Protein AF-X0Y8X6-F1 (afdb_monomer_lite)

InterPro domains:
  IPR017850 Alkaline-phosphatase-like, core domain superfamily [G3DSA:3.40.720.10] (1-86)
  IPR017850 Alkaline-phosphatase-like, core domain superfamily [SSF53649] (3-63)
  IPR032506 N-sulphoglucosamine sulphohydrolase, C-terminal [PF16347] (5-57)

Foldseek 3Di:
DKFWDDDPFKIWIDDPPDDIFIDGCVVCVPRPDGCRPPPVCPVVVVVRVVVRVVVCVVVVVPDDPVNVVVVVVVVVVVVVVVVVVVVD

Structure (mmCIF, N/CA/C/O backbone):
data_AF-X0Y8X6-F1
#
_entry.id   AF-X0Y8X6-F1
#
loop_
_atom_site.group_PDB
_atom_site.id
_atom_site.type_symbol
_atom_site.label_atom_id
_atom_site.label_alt_id
_atom_site.label_comp_id
_atom_site.label_asym_id
_atom_site.label_entity_id
_atom_site.label_seq_id
_atom_site.pdbx_PDB_ins_code
_atom_site.Cartn_x
_atom_site.Cartn_y
_atom_site.Cartn_z
_atom_site.occupancy
_atom_site.B_iso_or_equiv
_atom_site.auth_seq_id
_atom_site.auth_comp_id
_atom_site.auth_asym_id
_atom_site.auth_atom_id
_atom_site.pdbx_PDB_model_num
ATOM 1 N N . ILE A 1 1 ? 4.633 1.865 -11.056 1.00 89.75 1 ILE A N 1
ATOM 2 C CA . ILE A 1 1 ? 3.684 0.739 -11.105 1.00 89.75 1 ILE A CA 1
ATOM 3 C C . ILE A 1 1 ? 2.983 0.758 -9.776 1.00 89.75 1 ILE A C 1
ATOM 5 O O . ILE A 1 1 ? 3.687 0.791 -8.775 1.00 89.75 1 ILE A O 1
ATOM 9 N N . GLY A 1 2 ? 1.659 0.839 -9.803 1.00 94.06 2 GLY A N 1
ATOM 10 C CA . GLY A 1 2 ? 0.846 0.726 -8.602 1.00 94.06 2 GLY A CA 1
ATOM 11 C C . GLY A 1 2 ? 0.523 -0.738 -8.338 1.00 94.06 2 GLY A C 1
ATOM 12 O O . GLY A 1 2 ? 0.385 -1.519 -9.284 1.00 94.06 2 GLY A O 1
ATOM 13 N N . ARG A 1 3 ? 0.431 -1.106 -7.068 1.00 97.00 3 ARG A N 1
ATOM 14 C CA . ARG A 1 3 ? -0.057 -2.408 -6.611 1.00 97.00 3 ARG A CA 1
ATOM 15 C C . ARG A 1 3 ? -1.011 -2.177 -5.467 1.00 97.00 3 ARG A C 1
ATOM 17 O O . ARG A 1 3 ? -0.849 -1.220 -4.727 1.00 97.00 3 ARG A O 1
ATOM 24 N N . MET A 1 4 ? -1.992 -3.047 -5.324 1.00 97.75 4 MET A N 1
ATOM 25 C CA . MET A 1 4 ? -3.051 -2.830 -4.358 1.00 97.75 4 MET A CA 1
ATOM 26 C C . MET A 1 4 ? -3.472 -4.142 -3.725 1.00 97.75 4 MET A C 1
ATOM 28 O O . MET A 1 4 ? -3.528 -5.174 -4.396 1.00 97.75 4 MET A O 1
ATOM 32 N N . ILE A 1 5 ? -3.795 -4.068 -2.440 1.00 98.31 5 ILE A N 1
ATOM 33 C CA . ILE A 1 5 ? -4.477 -5.123 -1.702 1.00 98.31 5 ILE A CA 1
ATOM 34 C C . ILE A 1 5 ? -5.717 -4.517 -1.040 1.00 98.31 5 ILE A C 1
ATOM 36 O O . ILE A 1 5 ? -5.681 -3.392 -0.536 1.00 98.31 5 ILE A O 1
ATOM 40 N N . ILE A 1 6 ? -6.824 -5.255 -1.079 1.00 98.25 6 ILE A N 1
ATOM 41 C CA . ILE A 1 6 ? -8.108 -4.839 -0.514 1.00 98.25 6 ILE A CA 1
ATOM 42 C C . ILE A 1 6 ? -8.575 -5.926 0.455 1.00 98.25 6 ILE A C 1
ATOM 44 O O . ILE A 1 6 ? -8.505 -7.116 0.139 1.00 98.25 6 ILE A O 1
ATOM 48 N N . THR A 1 7 ? -9.033 -5.516 1.633 1.00 97.81 7 THR A N 1
ATOM 49 C CA . THR A 1 7 ? -9.720 -6.363 2.616 1.00 97.81 7 THR A CA 1
ATOM 50 C C . THR A 1 7 ? -11.193 -5.960 2.715 1.00 97.81 7 THR A C 1
ATOM 52 O O . THR A 1 7 ? -11.670 -5.126 1.953 1.00 97.81 7 THR A O 1
ATOM 55 N N . ASP A 1 8 ? -11.942 -6.536 3.657 1.00 97.50 8 ASP A N 1
ATOM 56 C CA . ASP A 1 8 ? -13.333 -6.138 3.906 1.00 97.50 8 ASP A CA 1
ATOM 57 C C . ASP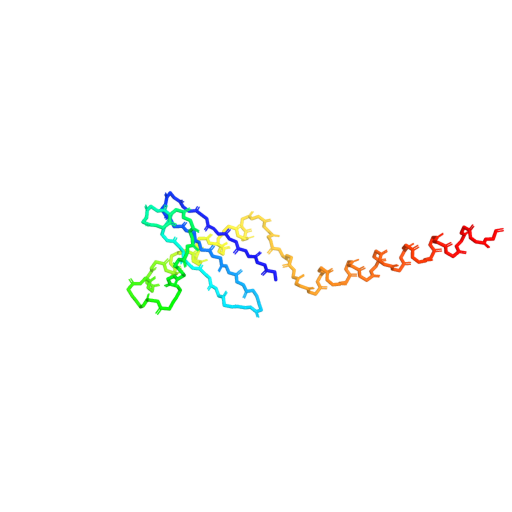 A 1 8 ? -13.470 -4.682 4.387 1.00 97.50 8 ASP A C 1
ATOM 59 O O . ASP A 1 8 ? -14.552 -4.103 4.297 1.00 97.50 8 ASP A O 1
ATOM 63 N N . ARG A 1 9 ? -12.396 -4.111 4.945 1.00 98.25 9 ARG A N 1
ATOM 64 C CA . ARG A 1 9 ? -12.405 -2.775 5.545 1.00 98.25 9 ARG A CA 1
ATOM 65 C C . ARG A 1 9 ? -11.370 -1.829 4.960 1.00 98.25 9 ARG A C 1
ATOM 67 O O . ARG A 1 9 ? -11.637 -0.640 4.916 1.00 98.25 9 ARG A O 1
ATOM 74 N N . TYR A 1 10 ? -10.210 -2.307 4.532 1.00 98.75 10 TYR A N 1
ATOM 75 C CA . TYR A 1 10 ? -9.103 -1.427 4.169 1.00 98.75 10 TYR A CA 1
ATOM 76 C C . TYR A 1 10 ? -8.636 -1.652 2.740 1.00 98.75 10 TYR A C 1
ATOM 78 O O . TYR A 1 10 ? -8.558 -2.784 2.259 1.00 98.75 10 TYR A O 1
ATOM 86 N N . LYS A 1 11 ? -8.253 -0.558 2.089 1.00 98.75 11 LYS A N 1
ATOM 87 C CA . LYS A 1 11 ? -7.560 -0.551 0.803 1.00 98.75 11 LYS A CA 1
ATOM 88 C C . LYS A 1 11 ? -6.183 0.057 1.002 1.00 98.75 11 LYS A C 1
ATOM 90 O O . LYS A 1 11 ? -6.080 1.183 1.475 1.00 98.75 11 LYS A O 1
ATOM 95 N N . TYR A 1 12 ? -5.146 -0.687 0.633 1.00 98.75 12 TYR A N 1
ATOM 96 C CA . TYR A 1 12 ? -3.768 -0.199 0.614 1.00 98.75 12 TYR A CA 1
ATOM 97 C C . TYR A 1 12 ? -3.243 -0.210 -0.818 1.00 98.75 12 TYR A C 1
ATOM 99 O O . TYR A 1 12 ? -3.357 -1.226 -1.516 1.00 98.75 12 TYR A O 1
ATOM 107 N N . ILE A 1 13 ? -2.664 0.912 -1.237 1.00 98.50 13 ILE A N 1
ATOM 108 C CA . ILE A 1 13 ? -2.067 1.109 -2.554 1.00 98.50 13 ILE A CA 1
ATOM 109 C C . ILE A 1 13 ? -0.586 1.430 -2.363 1.00 98.50 13 ILE A C 1
ATOM 111 O O . ILE A 1 13 ? -0.224 2.438 -1.766 1.00 98.50 13 ILE A O 1
ATOM 115 N N . PHE A 1 14 ? 0.265 0.568 -2.906 1.00 97.69 14 PHE A N 1
ATOM 116 C CA . PHE A 1 14 ? 1.694 0.803 -3.036 1.00 97.69 14 PHE A CA 1
ATOM 117 C C . PHE A 1 14 ? 1.991 1.525 -4.353 1.00 97.69 14 PHE A C 1
ATOM 119 O O . PHE A 1 14 ? 1.614 1.034 -5.429 1.00 97.69 14 PHE A O 1
ATOM 126 N N . ASN A 1 15 ? 2.750 2.616 -4.289 1.00 95.12 15 ASN A N 1
ATOM 127 C CA . ASN A 1 15 ? 3.140 3.430 -5.431 1.00 95.12 15 ASN A CA 1
ATOM 128 C C . ASN A 1 15 ? 4.671 3.495 -5.593 1.00 95.12 15 ASN A C 1
ATOM 130 O O . ASN A 1 15 ? 5.394 4.194 -4.906 1.00 95.12 15 ASN A O 1
ATOM 134 N N . ASP A 1 16 ? 5.195 2.855 -6.640 1.00 89.38 16 ASP A N 1
ATOM 135 C CA . ASP A 1 16 ? 6.644 2.816 -6.954 1.00 89.38 16 ASP A CA 1
ATOM 136 C C . ASP A 1 16 ? 7.322 4.191 -7.213 1.00 89.38 16 ASP A C 1
ATOM 138 O O . ASP A 1 16 ? 8.546 4.276 -7.308 1.00 89.38 16 ASP A O 1
ATOM 142 N N . LYS A 1 17 ? 6.561 5.270 -7.431 1.00 90.94 17 LYS A N 1
ATOM 143 C CA . LYS A 1 17 ? 7.108 6.614 -7.735 1.00 90.94 17 LYS A CA 1
ATOM 144 C C . LYS A 1 17 ? 6.406 7.755 -7.017 1.00 90.94 17 LYS A C 1
ATOM 146 O O . LYS A 1 17 ? 6.771 8.902 -7.253 1.00 90.94 17 LYS A O 1
ATOM 151 N N . ASP A 1 18 ? 5.410 7.431 -6.220 1.00 94.62 18 ASP A N 1
ATOM 152 C CA . ASP A 1 18 ? 4.59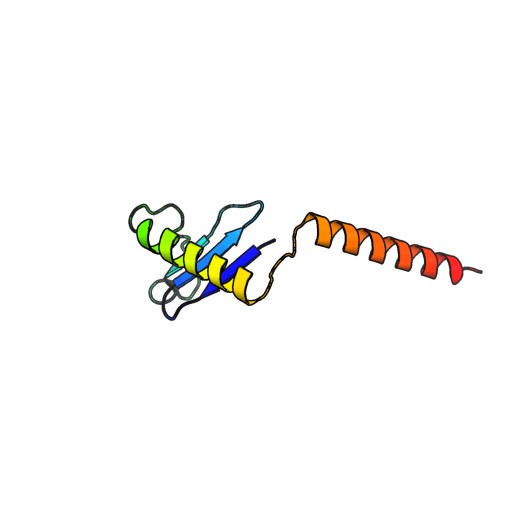0 8.408 -5.535 1.00 94.62 18 ASP A CA 1
ATOM 153 C C . ASP A 1 18 ? 4.333 7.892 -4.128 1.00 94.62 18 ASP A C 1
ATOM 155 O O . ASP A 1 18 ? 4.814 6.821 -3.756 1.00 94.62 18 ASP A O 1
ATOM 159 N N . LYS A 1 19 ? 3.600 8.662 -3.347 1.00 95.88 19 LYS A N 1
ATOM 160 C CA . LYS A 1 19 ? 3.208 8.267 -2.015 1.00 95.88 19 LYS A CA 1
ATOM 161 C C . LYS A 1 19 ? 2.272 7.066 -2.056 1.00 95.88 19 LYS A C 1
ATOM 163 O O . LYS A 1 19 ? 1.380 6.991 -2.897 1.00 95.88 19 LYS A O 1
ATOM 168 N N . ASP A 1 20 ? 2.468 6.153 -1.120 1.00 98.06 20 ASP A N 1
ATOM 169 C CA . ASP A 1 20 ? 1.501 5.101 -0.849 1.00 98.06 20 ASP A CA 1
ATOM 170 C C . ASP A 1 20 ? 0.186 5.693 -0.313 1.00 98.06 20 ASP A C 1
ATOM 172 O O . ASP A 1 20 ? 0.110 6.850 0.119 1.00 98.06 20 ASP A O 1
ATOM 176 N N . GLU A 1 21 ? -0.872 4.892 -0.349 1.00 98.56 21 GLU A N 1
ATOM 177 C CA 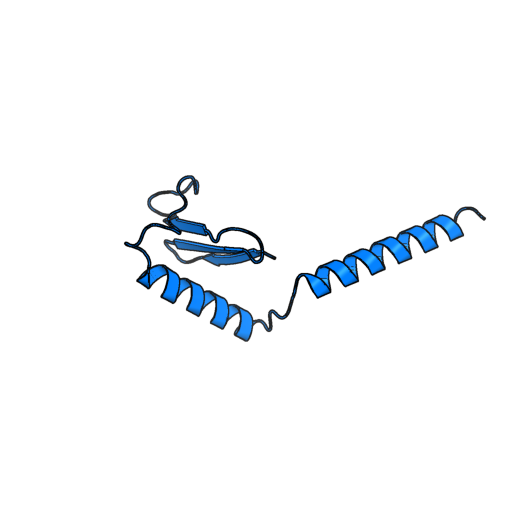. GLU A 1 21 ? -2.205 5.314 0.071 1.00 98.56 21 GLU A CA 1
ATOM 178 C C . GLU A 1 21 ? -2.858 4.239 0.941 1.00 98.56 21 GLU A C 1
ATOM 180 O O . GLU A 1 21 ? -2.725 3.039 0.680 1.00 98.56 21 GLU A O 1
ATOM 185 N N . LEU A 1 22 ? -3.581 4.674 1.974 1.00 98.75 22 LEU A N 1
ATOM 186 C CA . LEU A 1 22 ? -4.391 3.815 2.834 1.00 98.75 22 LEU A CA 1
ATOM 187 C C . LEU A 1 22 ? -5.765 4.450 3.044 1.00 98.75 22 LEU A C 1
ATOM 189 O O . LEU A 1 22 ? -5.851 5.598 3.472 1.00 98.75 22 LEU A O 1
ATOM 193 N N . TYR A 1 23 ? -6.822 3.671 2.824 1.00 98.81 23 TYR A N 1
ATOM 194 C CA . TYR A 1 23 ? -8.207 4.094 3.030 1.00 98.81 23 TYR A CA 1
ATOM 195 C C . TYR A 1 23 ? -8.961 3.091 3.902 1.00 98.81 23 TYR A C 1
ATOM 197 O O . TYR A 1 23 ? -8.851 1.877 3.700 1.00 98.81 23 TYR A O 1
ATOM 205 N N . ASP A 1 24 ? -9.739 3.597 4.860 1.00 98.69 24 ASP A N 1
ATOM 206 C CA . ASP A 1 24 ? -10.746 2.820 5.589 1.00 98.69 24 ASP A CA 1
ATOM 207 C C . ASP A 1 24 ? -12.050 2.871 4.794 1.00 98.69 24 ASP A C 1
ATOM 209 O O . ASP A 1 24 ? -12.781 3.846 4.865 1.00 98.69 24 ASP A O 1
ATOM 213 N N . LEU A 1 25 ? -12.354 1.830 4.028 1.00 98.62 25 LEU A N 1
ATOM 214 C CA . LEU A 1 25 ? -13.519 1.771 3.146 1.00 98.62 25 LEU A CA 1
ATOM 215 C C . LEU A 1 25 ? -14.858 1.750 3.898 1.00 98.62 25 LEU A C 1
ATOM 217 O O . LEU A 1 25 ? -15.898 1.966 3.277 1.00 98.62 25 LEU A O 1
ATOM 221 N N . LYS A 1 26 ? -14.862 1.458 5.208 1.00 98.19 26 LYS A N 1
ATOM 222 C CA . LYS A 1 26 ? -16.091 1.512 6.015 1.00 98.19 26 LYS A CA 1
ATOM 223 C C . LYS A 1 26 ? -16.395 2.938 6.463 1.00 98.19 26 LYS A C 1
ATOM 225 O O . LYS A 1 26 ? -17.548 3.349 6.401 1.00 98.19 26 LYS A O 1
ATOM 230 N N . GLU A 1 27 ? -15.372 3.679 6.881 1.00 98.12 27 GLU A N 1
ATOM 231 C CA . GLU A 1 27 ? -15.516 5.066 7.353 1.00 98.12 27 GLU A CA 1
ATOM 232 C C . GLU A 1 27 ? -15.396 6.103 6.222 1.00 98.12 27 GLU A C 1
ATOM 234 O O . GLU A 1 27 ? -15.953 7.194 6.312 1.00 98.12 27 GLU A O 1
ATOM 239 N N . ASP A 1 28 ? -14.695 5.759 5.143 1.00 98.50 28 ASP A N 1
ATOM 240 C CA . ASP A 1 28 ? -14.442 6.590 3.966 1.00 98.50 28 ASP A CA 1
ATOM 241 C C . ASP A 1 28 ? -14.672 5.797 2.659 1.00 98.50 28 ASP A C 1
ATOM 243 O O . ASP A 1 28 ? -13.727 5.472 1.933 1.00 98.50 28 ASP A O 1
ATOM 247 N N . PRO A 1 29 ? -15.939 5.473 2.317 1.00 97.94 29 PRO A N 1
ATOM 248 C CA . PRO A 1 29 ? -16.271 4.693 1.119 1.00 97.94 29 PRO A CA 1
ATOM 249 C C . PRO A 1 29 ? -15.894 5.373 -0.203 1.00 97.94 29 PRO A C 1
ATOM 251 O O . PRO A 1 29 ? -15.879 4.726 -1.249 1.00 97.94 29 PRO A O 1
ATOM 254 N N . PHE A 1 30 ? -15.646 6.684 -0.167 1.00 98.12 30 PHE A N 1
ATOM 255 C CA . PHE A 1 30 ? -15.292 7.492 -1.331 1.00 98.12 30 PHE A CA 1
ATOM 256 C C . PHE A 1 30 ? -13.790 7.791 -1.413 1.00 98.12 30 PHE A C 1
ATOM 258 O O . PHE A 1 30 ? -13.383 8.527 -2.310 1.00 98.12 30 PHE A O 1
ATOM 265 N N . GLU A 1 31 ? -12.981 7.213 -0.516 1.00 98.06 31 GLU A N 1
ATOM 266 C CA . GLU A 1 31 ? -11.515 7.298 -0.527 1.00 98.06 31 GLU A CA 1
ATOM 267 C C . GLU A 1 31 ? -10.989 8.749 -0.551 1.00 98.06 31 GLU A C 1
ATOM 269 O O . GLU A 1 31 ? -10.024 9.090 -1.239 1.00 98.06 31 GLU A O 1
ATOM 274 N N . LEU A 1 32 ? -11.648 9.643 0.187 1.00 98.31 32 LEU A N 1
ATOM 275 C CA . LEU A 1 32 ? -11.321 11.069 0.211 1.00 98.31 32 LEU A CA 1
ATOM 276 C C . LEU A 1 32 ? -10.175 11.396 1.174 1.00 98.31 32 LEU A C 1
ATOM 278 O O . LEU A 1 32 ? -9.511 12.424 1.016 1.00 98.31 32 LEU A O 1
ATOM 282 N N . LYS A 1 33 ? -9.937 10.548 2.178 1.00 98.38 33 LYS A N 1
ATOM 283 C CA . LYS A 1 33 ? -8.942 10.770 3.226 1.00 98.38 33 LYS A CA 1
ATOM 284 C C . LYS A 1 33 ? -7.873 9.684 3.195 1.00 98.38 33 LYS A C 1
ATOM 286 O O . LYS A 1 33 ? -8.038 8.609 3.761 1.00 98.38 33 LYS A O 1
ATOM 291 N N . ASN A 1 34 ? -6.721 10.019 2.618 1.00 98.50 34 ASN A N 1
ATOM 292 C CA . ASN A 1 34 ? -5.546 9.157 2.687 1.00 98.50 34 ASN A CA 1
ATOM 293 C C . ASN A 1 34 ? -4.978 9.129 4.124 1.00 98.50 34 ASN A C 1
ATOM 295 O O . ASN A 1 34 ? -4.575 10.162 4.661 1.00 98.50 34 ASN A O 1
ATOM 299 N N . LEU A 1 35 ? -4.946 7.943 4.733 1.00 98.56 35 LEU A N 1
ATOM 300 C CA . LEU A 1 35 ? -4.489 7.674 6.103 1.00 98.56 35 LEU A CA 1
ATOM 301 C C . LEU A 1 35 ? -3.013 7.252 6.188 1.00 98.56 35 LEU A C 1
ATOM 303 O O . LEU A 1 35 ? -2.555 6.888 7.265 1.00 98.56 35 LEU A O 1
ATOM 307 N N . ILE A 1 36 ? -2.265 7.282 5.080 1.00 98.31 36 ILE A N 1
ATOM 308 C CA . ILE A 1 36 ? -0.904 6.723 5.007 1.00 98.31 36 ILE A CA 1
ATOM 309 C C . ILE A 1 36 ? 0.088 7.314 6.028 1.00 98.31 36 ILE A C 1
ATOM 311 O O . ILE A 1 36 ? 0.989 6.606 6.464 1.00 98.31 36 ILE A O 1
ATOM 315 N N . ASP A 1 37 ? -0.073 8.582 6.427 1.00 98.19 37 ASP A N 1
ATOM 316 C CA . ASP A 1 37 ? 0.815 9.250 7.399 1.00 98.19 37 ASP A CA 1
ATOM 317 C C . ASP A 1 37 ? 0.305 9.180 8.844 1.00 98.19 37 ASP A C 1
ATOM 319 O O . ASP A 1 37 ? 0.958 9.682 9.761 1.00 98.19 37 ASP A O 1
ATOM 323 N N . ASP A 1 38 ? -0.896 8.648 9.063 1.00 98.19 38 ASP A N 1
ATOM 324 C CA . ASP A 1 38 ? -1.484 8.615 10.394 1.00 98.19 38 ASP A CA 1
ATOM 325 C C . ASP A 1 38 ? -0.857 7.461 11.188 1.00 98.19 38 ASP A C 1
ATOM 327 O O . ASP A 1 38 ? -1.134 6.284 10.945 1.00 98.19 38 ASP A O 1
ATOM 331 N N . GLN A 1 39 ? -0.008 7.818 12.160 1.00 97.75 39 GLN A N 1
ATOM 332 C CA . GLN A 1 39 ? 0.759 6.883 12.989 1.00 97.75 39 GLN A CA 1
ATOM 333 C C . GLN A 1 39 ? -0.126 5.846 13.699 1.00 97.75 39 GLN A C 1
ATOM 335 O O . GLN A 1 39 ? 0.327 4.743 14.002 1.00 97.75 39 GLN A O 1
ATOM 340 N N . LYS A 1 40 ? -1.414 6.145 13.909 1.00 98.31 40 LYS A N 1
ATOM 341 C CA . LYS A 1 40 ? -2.379 5.187 14.458 1.00 98.31 40 LYS A CA 1
ATOM 342 C C . LYS A 1 40 ? -2.488 3.902 13.624 1.00 98.31 40 LYS A C 1
ATOM 344 O O . LYS A 1 40 ? -2.863 2.865 14.167 1.00 98.31 40 LYS A O 1
ATOM 349 N N . TYR A 1 41 ? -2.193 3.961 12.326 1.00 98.00 41 TYR A N 1
ATOM 350 C CA . TYR A 1 41 ? -2.349 2.842 11.395 1.00 98.00 41 TYR A CA 1
ATOM 351 C C . TYR A 1 41 ? -1.028 2.144 11.039 1.00 98.00 41 TYR A C 1
ATOM 353 O O . TYR A 1 41 ? -1.019 1.305 10.142 1.00 98.00 41 TYR A O 1
ATOM 361 N N . GLU A 1 42 ? 0.075 2.430 11.735 1.00 97.88 42 GLU A N 1
ATOM 362 C CA . GLU A 1 42 ? 1.398 1.869 11.420 1.00 97.88 42 GLU A CA 1
ATOM 363 C C . GLU A 1 42 ? 1.411 0.327 11.422 1.00 97.88 42 GLU A C 1
ATOM 365 O O . GLU A 1 42 ? 1.846 -0.296 10.451 1.00 97.88 42 GLU A O 1
ATOM 370 N N . GLU A 1 43 ? 0.847 -0.312 12.451 1.00 98.44 43 GLU A N 1
ATOM 371 C CA . GLU A 1 43 ? 0.764 -1.781 12.514 1.00 98.44 43 GLU A CA 1
ATOM 372 C C . GLU A 1 43 ? -0.101 -2.370 11.389 1.00 98.44 43 GLU A C 1
ATOM 374 O O . GLU A 1 43 ? 0.230 -3.408 10.808 1.00 98.44 43 GLU A O 1
ATOM 379 N N . LEU A 1 44 ? -1.194 -1.685 11.035 1.00 98.38 44 LEU A N 1
ATOM 380 C CA . LEU A 1 44 ? -2.058 -2.086 9.927 1.00 98.38 44 LEU A CA 1
ATOM 381 C C . LEU A 1 44 ? -1.320 -1.982 8.588 1.00 98.38 44 LEU A C 1
ATOM 383 O O . LEU A 1 44 ? -1.451 -2.874 7.753 1.00 98.38 44 LEU A O 1
ATOM 387 N N . LEU A 1 45 ? -0.531 -0.926 8.376 1.00 98.25 45 LEU A N 1
ATOM 388 C CA . LEU A 1 45 ? 0.276 -0.763 7.167 1.00 98.25 45 LEU A CA 1
ATOM 389 C C . LEU A 1 45 ? 1.285 -1.902 7.012 1.00 98.25 45 LEU A C 1
ATOM 391 O O . LEU A 1 45 ? 1.426 -2.441 5.913 1.00 98.25 45 LEU A O 1
ATOM 395 N N . ILE A 1 46 ? 1.924 -2.323 8.107 1.00 98.31 46 ILE A N 1
ATOM 396 C CA . ILE A 1 46 ? 2.836 -3.474 8.106 1.00 98.31 46 ILE A CA 1
ATOM 397 C C . ILE A 1 46 ? 2.091 -4.754 7.696 1.00 98.31 46 ILE A C 1
ATOM 399 O O . ILE A 1 46 ? 2.567 -5.491 6.827 1.00 98.31 46 ILE A O 1
ATOM 403 N N . ASP A 1 47 ? 0.911 -5.024 8.264 1.00 98.56 47 ASP A N 1
ATOM 404 C CA . ASP A 1 47 ? 0.099 -6.190 7.882 1.00 98.56 47 ASP A CA 1
ATOM 405 C C . ASP A 1 47 ? -0.323 -6.137 6.403 1.00 98.56 47 ASP A C 1
ATOM 407 O O . ASP A 1 47 ? -0.139 -7.105 5.659 1.00 98.56 47 ASP A O 1
ATOM 411 N N . MET A 1 48 ? -0.828 -4.993 5.940 1.00 98.56 48 MET A N 1
ATOM 412 C CA . MET A 1 48 ? -1.279 -4.808 4.558 1.00 98.56 48 MET A CA 1
ATOM 413 C C . MET A 1 48 ? -0.124 -4.954 3.559 1.00 98.56 48 MET A C 1
ATOM 415 O O . MET A 1 48 ? -0.278 -5.632 2.538 1.00 98.56 48 MET A O 1
ATOM 419 N N . ASN A 1 49 ? 1.053 -4.404 3.866 1.00 97.88 49 ASN A N 1
ATOM 420 C CA . ASN A 1 49 ? 2.248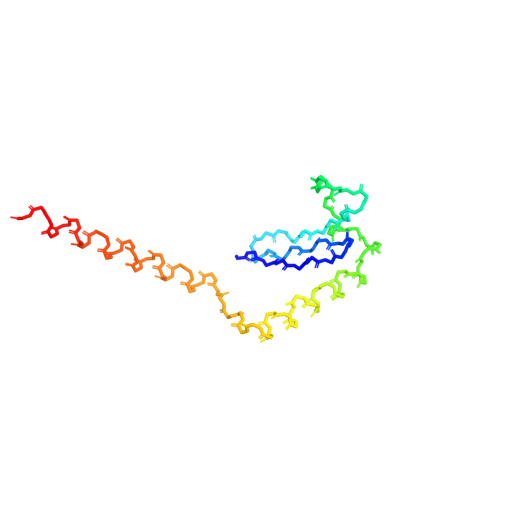 -4.557 3.041 1.00 97.88 49 ASN A CA 1
ATOM 421 C C . ASN A 1 49 ? 2.695 -6.029 2.967 1.00 97.88 49 ASN A C 1
ATOM 423 O O . ASN A 1 49 ? 2.914 -6.557 1.874 1.00 97.88 49 ASN A O 1
ATOM 427 N N . ASN A 1 50 ? 2.706 -6.736 4.102 1.00 98.50 50 ASN A N 1
ATOM 428 C CA . ASN A 1 50 ? 3.024 -8.165 4.151 1.00 98.50 50 ASN A CA 1
ATOM 429 C C . ASN A 1 50 ? 2.041 -9.014 3.332 1.00 98.50 50 ASN A C 1
ATOM 431 O O . ASN A 1 50 ? 2.448 -9.957 2.645 1.00 98.50 50 ASN A O 1
ATOM 435 N N . ARG A 1 51 ? 0.741 -8.703 3.387 1.00 98.44 51 ARG A N 1
ATOM 436 C CA . ARG A 1 51 ? -0.279 -9.375 2.566 1.00 98.44 51 ARG A CA 1
ATOM 437 C C . ARG A 1 51 ? -0.053 -9.124 1.083 1.00 98.44 51 ARG A C 1
ATOM 439 O O . ARG A 1 51 ? -0.129 -10.070 0.297 1.00 98.44 51 ARG A O 1
ATOM 446 N N . LEU A 1 52 ? 0.242 -7.880 0.710 1.00 97.94 52 LEU A N 1
ATOM 447 C CA . LEU A 1 52 ? 0.533 -7.524 -0.671 1.00 97.94 52 LEU A CA 1
ATOM 448 C C . LEU A 1 52 ? 1.762 -8.282 -1.185 1.00 97.94 52 LEU A C 1
ATOM 450 O O . LEU A 1 52 ? 1.708 -8.869 -2.263 1.00 97.94 52 LEU A O 1
ATOM 454 N N . GLU A 1 53 ? 2.844 -8.331 -0.412 1.00 97.25 53 GLU A N 1
ATOM 455 C CA . GLU A 1 53 ? 4.069 -9.020 -0.817 1.00 97.25 53 GLU A CA 1
ATOM 456 C C . GLU A 1 53 ? 3.865 -10.539 -0.938 1.00 97.25 53 GLU A C 1
ATOM 458 O O . GLU A 1 53 ? 4.253 -11.140 -1.942 1.00 97.25 53 GLU A O 1
ATOM 463 N N . LYS A 1 54 ? 3.141 -11.161 0.003 1.00 98.12 54 LYS A N 1
ATOM 464 C CA . LYS A 1 54 ? 2.724 -12.569 -0.121 1.00 98.12 54 LYS A CA 1
ATOM 465 C C . LYS A 1 54 ? 1.904 -12.814 -1.387 1.00 98.12 54 LYS A C 1
ATOM 467 O O . LYS A 1 54 ? 2.102 -13.826 -2.060 1.00 98.12 54 LYS A O 1
ATOM 472 N N . TRP A 1 55 ? 0.988 -11.904 -1.722 1.00 97.62 55 TRP A N 1
ATOM 473 C CA . TRP A 1 55 ? 0.195 -12.014 -2.943 1.00 97.62 55 TRP A CA 1
ATOM 474 C C . TRP A 1 55 ? 1.071 -11.925 -4.192 1.00 97.62 55 TRP A C 1
ATOM 476 O O . TRP A 1 55 ? 0.972 -12.789 -5.060 1.00 97.62 55 TRP A O 1
ATOM 486 N N . ARG A 1 56 ? 1.994 -10.959 -4.243 1.00 96.31 56 ARG A N 1
ATOM 487 C CA . ARG A 1 56 ? 2.946 -10.821 -5.351 1.00 96.31 56 ARG A CA 1
ATOM 488 C C . ARG A 1 56 ? 3.777 -12.079 -5.564 1.00 96.31 56 ARG A C 1
ATOM 490 O O . ARG A 1 56 ? 3.943 -12.500 -6.707 1.00 96.31 56 ARG A O 1
ATOM 497 N N . GLN A 1 57 ? 4.278 -12.682 -4.487 1.00 9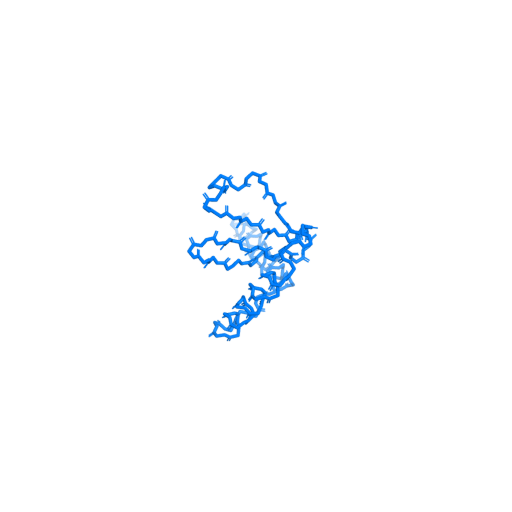7.56 57 GLN A N 1
ATOM 498 C CA . GLN A 1 57 ? 5.030 -13.936 -4.554 1.00 97.56 57 GLN A CA 1
ATOM 499 C C . GLN A 1 57 ? 4.152 -15.073 -5.079 1.00 97.56 57 GLN A C 1
ATOM 501 O O . GLN A 1 57 ? 4.545 -15.777 -6.008 1.00 97.56 57 GLN A O 1
ATOM 506 N N . LYS A 1 58 ? 2.929 -15.203 -4.550 1.00 98.19 58 LYS A N 1
ATOM 507 C CA . LYS A 1 58 ? 1.962 -16.221 -4.980 1.00 98.19 58 LYS A CA 1
ATOM 508 C C . LYS A 1 58 ? 1.613 -16.114 -6.467 1.00 98.19 58 LYS A C 1
ATOM 510 O O . LYS A 1 58 ? 1.418 -17.141 -7.111 1.00 98.19 58 LYS A O 1
ATOM 515 N N . THR A 1 59 ? 1.520 -14.903 -7.010 1.00 97.25 59 THR A N 1
ATOM 516 C CA . THR A 1 59 ? 1.178 -14.672 -8.422 1.00 97.25 59 THR A CA 1
ATOM 517 C C . THR A 1 59 ? 2.391 -14.487 -9.327 1.00 97.25 59 THR A C 1
ATOM 519 O O . THR A 1 59 ? 2.214 -14.197 -10.508 1.00 97.25 59 THR A O 1
ATOM 522 N N . ASN A 1 60 ? 3.612 -14.614 -8.796 1.00 96.88 60 ASN A N 1
ATOM 523 C CA . ASN A 1 60 ? 4.854 -14.324 -9.511 1.00 96.88 60 ASN A CA 1
ATOM 524 C C . ASN A 1 60 ? 4.843 -12.938 -10.201 1.00 96.88 60 ASN A C 1
ATOM 526 O O . ASN A 1 60 ? 5.259 -12.788 -11.354 1.00 96.88 60 ASN A O 1
ATOM 530 N N . ASP A 1 61 ? 4.336 -11.909 -9.508 1.00 95.56 61 ASP A N 1
ATOM 531 C CA . ASP A 1 61 ? 4.331 -10.529 -10.007 1.00 95.56 61 ASP A CA 1
ATOM 532 C C . ASP A 1 61 ? 5.750 -9.937 -9.988 1.00 95.56 61 ASP A C 1
ATOM 534 O O . ASP A 1 61 ? 6.211 -9.294 -9.032 1.00 95.56 61 ASP A O 1
ATOM 538 N N . THR A 1 62 ? 6.420 -10.149 -11.115 1.00 93.50 62 THR A N 1
ATOM 539 C CA . THR A 1 62 ? 7.766 -9.670 -11.433 1.00 93.50 62 THR A CA 1
ATOM 540 C C . THR A 1 62 ? 7.756 -8.387 -12.267 1.00 93.50 62 THR A C 1
ATOM 542 O O . THR A 1 62 ? 8.817 -7.903 -12.670 1.00 93.50 62 THR A O 1
ATOM 545 N N . ILE A 1 63 ? 6.582 -7.799 -12.540 1.00 92.81 63 ILE A N 1
ATOM 546 C CA . ILE A 1 63 ? 6.476 -6.674 -13.471 1.00 92.81 63 ILE A CA 1
ATOM 547 C C . ILE A 1 63 ? 7.139 -5.439 -12.866 1.00 92.81 63 ILE A C 1
ATOM 549 O O . ILE A 1 63 ? 6.776 -4.932 -11.804 1.00 92.81 63 ILE A O 1
ATOM 553 N N . THR A 1 64 ? 8.120 -4.902 -13.581 1.00 90.25 64 THR A N 1
ATOM 554 C CA . THR A 1 64 ? 8.818 -3.679 -13.187 1.00 90.25 64 THR A CA 1
ATOM 555 C C . THR A 1 64 ? 8.578 -2.578 -14.198 1.00 90.25 64 THR A C 1
ATOM 557 O O . THR A 1 64 ? 8.247 -2.805 -15.363 1.00 90.25 64 THR A O 1
ATOM 560 N N . ARG A 1 65 ? 8.788 -1.330 -13.773 1.00 87.56 65 ARG A N 1
ATOM 561 C CA . ARG A 1 65 ? 8.635 -0.178 -14.664 1.00 87.56 65 ARG A CA 1
ATOM 562 C C . ARG A 1 65 ? 9.611 -0.242 -15.841 1.00 87.56 65 ARG A C 1
ATOM 564 O O . ARG A 1 65 ? 9.306 0.281 -16.908 1.00 87.56 65 ARG A O 1
ATOM 571 N N . LYS A 1 66 ? 10.781 -0.862 -15.646 1.00 89.62 66 LYS A N 1
ATOM 572 C CA . LYS A 1 66 ? 11.768 -1.092 -16.708 1.00 89.62 66 LYS A CA 1
ATOM 573 C C . LYS A 1 66 ? 11.195 -2.008 -17.789 1.00 89.62 66 LYS A C 1
ATOM 575 O O . LYS A 1 66 ? 11.278 -1.638 -18.954 1.00 89.62 66 LYS A O 1
ATOM 580 N N . ILE A 1 67 ? 10.551 -3.108 -17.388 1.00 91.19 67 ILE A N 1
ATOM 581 C CA . ILE A 1 67 ? 9.869 -4.044 -18.297 1.00 91.19 67 ILE A CA 1
ATOM 582 C C . ILE A 1 67 ? 8.779 -3.305 -19.082 1.00 91.19 67 ILE A C 1
ATOM 584 O O . ILE A 1 67 ? 8.866 -3.218 -20.301 1.00 91.19 67 ILE A O 1
ATOM 588 N N . ILE A 1 68 ? 7.864 -2.610 -18.391 1.00 89.50 68 ILE A N 1
ATOM 589 C CA . ILE A 1 68 ? 6.787 -1.849 -19.055 1.00 89.50 68 ILE A CA 1
ATOM 590 C C . ILE A 1 68 ? 7.336 -0.814 -20.053 1.00 89.50 68 ILE A C 1
ATOM 592 O O . ILE A 1 68 ? 6.777 -0.612 -21.130 1.00 89.50 68 ILE A O 1
ATOM 596 N N . ARG A 1 69 ? 8.425 -0.114 -19.709 1.00 88.81 69 ARG A N 1
ATOM 597 C CA . ARG A 1 69 ? 9.043 0.877 -20.606 1.00 88.81 69 ARG A CA 1
ATOM 598 C C . ARG A 1 69 ? 9.712 0.236 -21.818 1.00 88.81 69 ARG A C 1
ATOM 600 O O . ARG A 1 69 ? 9.651 0.827 -22.893 1.00 88.81 69 ARG A O 1
ATOM 607 N N . ALA A 1 70 ? 10.367 -0.910 -21.647 1.00 89.81 70 ALA A N 1
ATOM 608 C CA . ALA A 1 70 ? 10.976 -1.646 -22.748 1.00 89.81 70 ALA A CA 1
ATOM 609 C C . ALA A 1 70 ? 9.902 -2.137 -23.729 1.00 89.81 70 ALA A C 1
ATOM 611 O O . ALA A 1 70 ? 10.018 -1.876 -24.926 1.00 89.81 70 ALA A O 1
ATOM 612 N N . ASP A 1 71 ? 8.816 -2.715 -23.210 1.00 87.62 71 ASP A N 1
ATOM 613 C CA . ASP A 1 71 ? 7.696 -3.190 -24.023 1.00 87.62 71 ASP A CA 1
ATOM 614 C C . ASP A 1 71 ? 7.048 -2.042 -24.801 1.00 87.62 71 ASP A C 1
ATOM 616 O O . ASP A 1 71 ? 6.890 -2.132 -26.016 1.00 87.62 71 ASP A O 1
ATOM 620 N N . ARG A 1 72 ? 6.771 -0.902 -24.149 1.00 87.06 72 ARG A N 1
ATOM 621 C CA . ARG A 1 72 ? 6.233 0.289 -24.834 1.00 87.06 72 ARG A CA 1
ATOM 622 C C . ARG A 1 72 ? 7.118 0.754 -25.990 1.00 87.06 72 ARG A C 1
ATOM 624 O O . ARG A 1 72 ? 6.592 1.040 -27.059 1.00 87.06 72 ARG A O 1
ATOM 631 N N . LYS A 1 73 ? 8.441 0.812 -25.793 1.00 86.44 73 LYS A N 1
ATOM 632 C CA . LYS A 1 73 ? 9.389 1.206 -26.851 1.00 86.44 73 LYS A CA 1
ATOM 633 C C . LYS A 1 73 ? 9.369 0.232 -28.030 1.00 86.44 73 LYS A C 1
ATOM 635 O O . LYS A 1 73 ? 9.454 0.666 -29.178 1.00 86.44 73 LYS A O 1
ATOM 640 N N . ARG A 1 74 ? 9.254 -1.069 -27.749 1.00 86.75 74 ARG A N 1
ATOM 641 C CA . ARG A 1 74 ? 9.134 -2.107 -28.776 1.00 86.75 74 ARG A CA 1
ATOM 642 C C . ARG A 1 74 ? 7.857 -1.921 -29.594 1.00 86.75 74 ARG A C 1
ATOM 644 O O . ARG A 1 74 ? 7.950 -1.828 -30.813 1.00 86.75 74 ARG A O 1
ATOM 651 N N . PHE A 1 75 ? 6.708 -1.762 -28.935 1.00 84.88 75 PHE A N 1
ATOM 652 C CA . PHE A 1 75 ? 5.430 -1.525 -29.613 1.00 84.88 75 PHE A CA 1
ATOM 653 C C . PHE A 1 75 ? 5.446 -0.262 -30.481 1.00 84.88 75 PHE A C 1
ATOM 655 O O . PHE A 1 75 ? 4.992 -0.303 -31.622 1.00 84.88 75 PHE A O 1
ATOM 662 N N . THR A 1 76 ? 6.001 0.852 -29.987 1.00 87.19 76 THR A N 1
ATOM 663 C CA . THR A 1 76 ? 6.094 2.086 -30.786 1.00 87.19 76 THR A CA 1
ATOM 664 C C . THR A 1 76 ? 6.986 1.911 -32.008 1.00 87.19 76 THR A C 1
ATOM 666 O O . THR A 1 76 ? 6.644 2.404 -33.076 1.00 87.19 76 THR A O 1
ATOM 669 N N . LYS A 1 77 ? 8.103 1.183 -31.877 1.00 84.69 77 LYS A N 1
ATOM 670 C CA . LYS A 1 77 ? 8.995 0.910 -33.005 1.00 84.69 77 LYS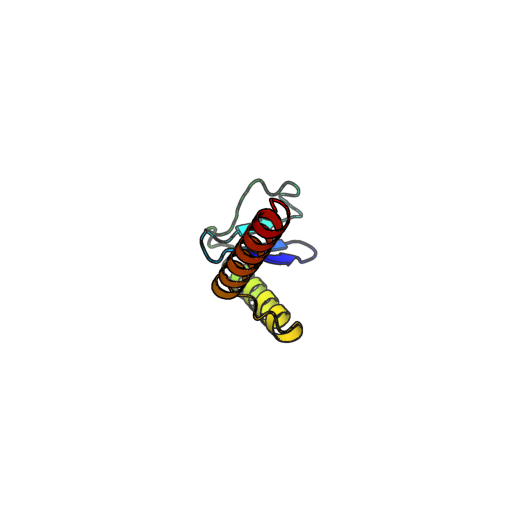 A CA 1
ATOM 671 C C . LYS A 1 77 ? 8.301 0.043 -34.059 1.00 84.69 77 LYS A C 1
ATOM 673 O O . LYS A 1 77 ? 8.261 0.430 -35.216 1.00 84.69 77 LYS A O 1
ATOM 678 N N . GLU A 1 78 ? 7.686 -1.067 -33.648 1.00 87.62 78 GLU A N 1
ATOM 679 C CA . GLU A 1 78 ? 6.960 -1.963 -34.561 1.00 87.62 78 GLU A CA 1
ATOM 680 C C . GLU A 1 78 ? 5.813 -1.245 -35.299 1.00 87.62 78 GLU A C 1
ATOM 682 O O . GLU A 1 78 ? 5.547 -1.548 -36.460 1.00 87.62 78 GLU A O 1
ATOM 687 N N . HIS A 1 79 ? 5.139 -0.286 -34.654 1.00 83.81 79 HIS A N 1
ATOM 688 C CA . HIS A 1 79 ? 4.088 0.509 -35.294 1.00 83.81 79 HIS A CA 1
ATOM 689 C C . HIS A 1 79 ? 4.645 1.503 -36.325 1.00 83.81 79 HIS A C 1
ATOM 691 O O . HIS A 1 79 ? 4.102 1.598 -37.422 1.00 83.81 79 HIS A O 1
ATOM 697 N N . MET A 1 80 ? 5.744 2.199 -36.006 1.00 80.56 80 MET A N 1
ATOM 698 C CA . MET A 1 80 ? 6.423 3.106 -36.944 1.00 80.56 80 MET A CA 1
ATOM 699 C C . MET A 1 80 ? 6.991 2.351 -38.151 1.00 80.56 80 MET A C 1
ATOM 701 O O . MET A 1 80 ? 6.830 2.800 -39.285 1.00 80.56 80 MET A O 1
ATOM 705 N N . ASP A 1 81 ? 7.595 1.184 -37.919 1.00 86.31 81 ASP A N 1
ATOM 706 C CA . ASP A 1 81 ? 8.133 0.331 -38.980 1.00 86.31 81 ASP A CA 1
ATOM 707 C C . ASP A 1 81 ? 7.000 -0.142 -39.918 1.00 86.31 81 ASP A C 1
ATOM 709 O O . ASP A 1 81 ? 7.143 -0.077 -41.136 1.00 86.31 81 ASP A O 1
ATOM 713 N N . LYS A 1 82 ? 5.833 -0.539 -39.381 1.00 78.75 82 LYS A N 1
ATOM 714 C CA . LYS A 1 82 ? 4.656 -0.919 -40.191 1.00 78.75 82 LYS A CA 1
ATOM 715 C C . LYS A 1 82 ? 4.036 0.247 -40.959 1.00 78.75 82 LYS A C 1
ATOM 717 O O . LYS A 1 82 ? 3.634 0.045 -42.098 1.00 78.75 82 LYS A O 1
ATOM 722 N N . ALA A 1 83 ? 3.941 1.429 -40.352 1.00 74.69 83 ALA A N 1
ATOM 723 C CA . ALA A 1 83 ? 3.433 2.623 -41.028 1.00 74.69 83 ALA A CA 1
ATOM 724 C C . ALA A 1 83 ? 4.331 2.999 -42.218 1.00 74.69 83 ALA A C 1
ATOM 726 O O . ALA A 1 83 ? 3.839 3.196 -43.319 1.00 74.69 83 ALA A O 1
ATOM 727 N N . THR A 1 84 ? 5.652 2.952 -42.023 1.00 74.12 84 THR A N 1
ATOM 728 C CA . THR A 1 84 ? 6.635 3.257 -43.077 1.00 74.12 84 THR A CA 1
ATOM 729 C C . THR A 1 84 ? 6.603 2.237 -44.226 1.00 74.12 84 THR A C 1
ATOM 731 O O . THR A 1 84 ? 6.891 2.587 -45.363 1.00 74.12 84 THR A O 1
ATOM 734 N N . LEU A 1 85 ? 6.247 0.974 -43.957 1.00 69.00 85 LEU A N 1
ATOM 735 C CA . LEU A 1 85 ? 6.105 -0.074 -44.980 1.00 69.00 85 LEU A CA 1
ATOM 736 C C . LEU A 1 85 ? 4.801 0.013 -45.794 1.00 69.00 85 LEU A C 1
ATOM 738 O O . LEU A 1 85 ? 4.710 -0.645 -46.824 1.00 69.00 85 LEU A O 1
ATOM 742 N N . LEU A 1 86 ? 3.801 0.768 -45.330 1.00 65.62 86 LEU A N 1
ATOM 743 C CA . LEU A 1 86 ? 2.529 0.989 -46.034 1.00 65.62 86 LEU A CA 1
ATOM 744 C C . LEU A 1 86 ? 2.544 2.251 -46.914 1.00 65.62 86 LEU A C 1
ATOM 746 O O . LEU A 1 86 ? 1.617 2.447 -47.694 1.00 65.62 86 LEU A O 1
ATOM 750 N N . ASP A 1 87 ? 3.587 3.078 -46.795 1.00 60.34 87 ASP A N 1
ATOM 751 C CA . ASP A 1 87 ? 3.797 4.299 -47.584 1.00 60.34 87 ASP A CA 1
ATOM 752 C C . ASP A 1 87 ? 4.596 4.049 -48.894 1.00 60.34 87 ASP A C 1
ATOM 754 O O . ASP A 1 87 ? 5.030 5.003 -49.545 1.00 60.34 87 ASP A O 1
ATOM 758 N N . PHE A 1 88 ? 4.778 2.781 -49.298 1.00 48.50 88 PHE A N 1
ATOM 759 C CA . PHE A 1 88 ? 5.381 2.332 -50.568 1.00 48.50 88 PHE A CA 1
ATOM 760 C C . PHE A 1 88 ? 4.424 1.421 -51.344 1.00 48.50 88 PHE A C 1
ATOM 762 O O . PHE A 1 88 ? 4.482 1.455 -52.595 1.00 48.50 88 PHE A O 1
#

Organism: NCBI:txid412755

Sequence (88 aa):
IGRMIITDRYKYIFNDKDKDELYDLKEDPFELKNLIDDQKYEELLIDMNNRLEKWRQKTNDTITRKIIRADRKRFTKEHMDKATLLDF

Secondary structure (DSSP, 8-state):
-EEEEE-SSEEEEEETTS--EEEETTT-TT--S--TT-GGGHHHHHHHHHHHHHHHHHTT----HHHHHHHHHHHHHHHHHHHHHH--

pLDDT: mean 92.87, std 9.2, range [48.5, 98.81]

Radius of gyration: 19.05 Å; chains: 1; bounding box: 28×27×65 Å